Protein AF-A0A520H2J3-F1 (afdb_monomer)

Secondary structure (DSSP, 8-state):
-----TT---HHHHHHHHHHTGGGS-HHHHHHHHHHHHHHHHHHHHHHHHHH-TT--HHHHHHHHHHHHHHHHHHHTT---SHHHHHTT-

Radius of gyration: 18.37 Å; Cα contacts (8 Å, |Δi|>4): 26; chains: 1; bounding box: 35×40×45 Å

Structure (mmCIF, N/CA/C/O backbone):
data_AF-A0A520H2J3-F1
#
_entry.id   AF-A0A520H2J3-F1
#
loop_
_atom_site.group_PDB
_atom_site.id
_atom_site.type_symbol
_atom_site.label_atom_id
_atom_site.label_alt_id
_atom_site.label_comp_id
_atom_site.label_asym_id
_atom_site.label_entity_id
_atom_site.label_seq_id
_atom_site.pdbx_PDB_ins_code
_atom_site.Cartn_x
_atom_site.Cartn_y
_atom_site.Cartn_z
_atom_site.occupancy
_atom_site.B_iso_or_equiv
_atom_site.auth_seq_id
_atom_site.auth_comp_id
_atom_site.auth_asym_id
_atom_site.auth_atom_id
_atom_site.pdbx_PDB_model_num
ATOM 1 N N . MET A 1 1 ? 14.993 -22.612 -2.410 1.00 43.00 1 MET A N 1
ATOM 2 C CA . MET A 1 1 ? 14.655 -22.189 -1.034 1.00 43.00 1 MET A CA 1
ATOM 3 C C . MET A 1 1 ? 13.435 -21.291 -1.114 1.00 43.00 1 MET A C 1
ATOM 5 O O . MET A 1 1 ? 13.522 -20.186 -1.624 1.00 43.00 1 MET A O 1
ATOM 9 N N . THR A 1 2 ? 12.282 -21.839 -0.748 1.00 48.78 2 THR A N 1
ATOM 10 C CA . THR A 1 2 ? 10.953 -21.224 -0.853 1.00 48.78 2 THR A CA 1
ATOM 11 C C . THR A 1 2 ? 10.803 -20.110 0.177 1.00 48.78 2 THR A C 1
ATOM 13 O O . THR A 1 2 ? 10.855 -20.393 1.375 1.00 48.78 2 THR A O 1
ATOM 16 N N . ALA A 1 3 ? 10.615 -18.865 -0.264 1.00 50.81 3 ALA A N 1
ATOM 17 C CA . ALA A 1 3 ? 10.260 -17.760 0.618 1.00 50.81 3 ALA A CA 1
ATOM 18 C C . ALA A 1 3 ? 8.866 -18.022 1.210 1.00 50.81 3 ALA A C 1
ATOM 20 O O . ALA A 1 3 ? 7.850 -17.681 0.618 1.00 50.81 3 ALA A O 1
ATOM 21 N N . ARG A 1 4 ? 8.805 -18.667 2.378 1.00 51.19 4 ARG A N 1
ATOM 22 C CA . ARG A 1 4 ? 7.673 -18.465 3.283 1.00 51.19 4 ARG A CA 1
ATOM 23 C C . ARG A 1 4 ? 7.924 -17.111 3.912 1.00 51.19 4 ARG A C 1
ATOM 25 O O . ARG A 1 4 ? 8.748 -17.021 4.813 1.00 51.19 4 ARG A O 1
ATOM 32 N N . THR A 1 5 ? 7.314 -16.069 3.369 1.00 58.88 5 THR A N 1
ATOM 33 C CA . THR A 1 5 ? 7.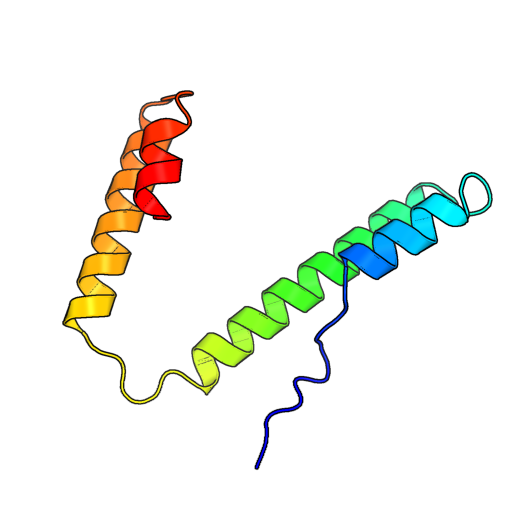280 -14.737 3.971 1.00 58.88 5 THR A CA 1
ATOM 34 C C . THR A 1 5 ? 6.549 -14.861 5.310 1.00 58.88 5 THR A C 1
ATOM 36 O O . THR A 1 5 ? 5.333 -15.033 5.303 1.00 58.88 5 THR A O 1
ATOM 39 N N . PRO A 1 6 ? 7.251 -14.847 6.462 1.00 56.34 6 PRO A N 1
ATOM 40 C CA . PRO A 1 6 ? 6.630 -15.071 7.772 1.00 56.34 6 PRO A CA 1
ATOM 41 C C . PRO A 1 6 ? 5.706 -13.917 8.189 1.00 56.34 6 PRO A C 1
ATOM 43 O O . PRO A 1 6 ? 4.965 -14.054 9.151 1.00 56.34 6 PRO A O 1
ATOM 46 N N . ALA A 1 7 ? 5.765 -12.803 7.454 1.00 56.91 7 ALA A N 1
ATOM 47 C CA . ALA A 1 7 ? 5.016 -11.566 7.647 1.00 56.91 7 ALA A CA 1
ATOM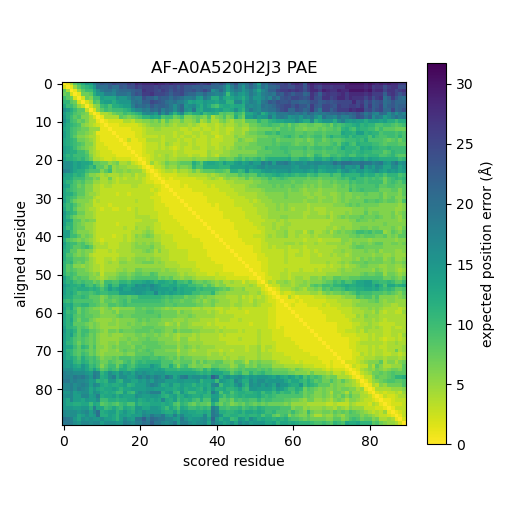 48 C C . ALA A 1 7 ? 3.804 -11.447 6.699 1.00 56.91 7 ALA A C 1
ATOM 50 O O . ALA A 1 7 ? 3.486 -10.366 6.226 1.00 56.91 7 ALA A O 1
ATOM 51 N N . ALA A 1 8 ? 3.176 -12.567 6.322 1.00 58.28 8 ALA A N 1
ATOM 52 C CA . ALA A 1 8 ? 1.883 -12.533 5.640 1.00 58.28 8 ALA A CA 1
ATOM 53 C C . ALA A 1 8 ? 0.788 -12.642 6.705 1.00 58.28 8 ALA A C 1
ATOM 55 O O . ALA A 1 8 ? 0.363 -13.745 7.063 1.00 58.28 8 ALA A O 1
ATOM 56 N N . THR A 1 9 ? 0.383 -11.502 7.255 1.00 67.69 9 THR A N 1
ATOM 57 C CA . THR A 1 9 ? -0.723 -11.434 8.208 1.00 67.69 9 THR A CA 1
ATOM 58 C C . THR A 1 9 ? -2.020 -11.258 7.415 1.00 67.69 9 THR A C 1
ATOM 60 O O . THR A 1 9 ? -2.202 -10.255 6.744 1.00 67.69 9 THR A O 1
ATOM 63 N N . ASP A 1 10 ? -2.947 -12.223 7.459 1.00 82.12 10 ASP A N 1
ATOM 64 C CA . ASP A 1 10 ? -4.246 -12.080 6.781 1.00 82.12 10 ASP A CA 1
ATOM 65 C C . ASP A 1 10 ? -5.104 -11.027 7.509 1.00 82.12 10 ASP A C 1
ATOM 67 O O . ASP A 1 10 ? -5.834 -11.319 8.466 1.00 82.12 10 ASP A O 1
ATOM 71 N N . ILE A 1 11 ? -4.983 -9.771 7.072 1.00 81.19 11 ILE A N 1
ATOM 72 C CA . ILE A 1 11 ? -5.707 -8.631 7.637 1.00 81.19 11 ILE A CA 1
ATOM 73 C C . ILE A 1 11 ? -7.229 -8.800 7.526 1.00 81.19 11 ILE A C 1
ATOM 75 O O . ILE A 1 11 ? -7.959 -8.361 8.418 1.00 81.19 11 ILE A O 1
ATOM 79 N N . ALA A 1 12 ? -7.725 -9.478 6.484 1.00 82.62 12 ALA A N 1
ATOM 80 C CA . ALA A 1 12 ? -9.154 -9.726 6.311 1.00 82.62 12 ALA A CA 1
ATOM 81 C C . ALA A 1 12 ? -9.667 -10.697 7.381 1.00 82.62 12 ALA A C 1
ATOM 83 O O . ALA A 1 12 ? -10.721 -10.460 7.981 1.00 82.62 12 ALA A O 1
ATOM 84 N N . PHE A 1 13 ? -8.887 -11.733 7.695 1.00 83.56 13 PHE A N 1
ATOM 85 C CA . PHE A 1 13 ? -9.175 -12.628 8.810 1.00 83.56 13 PHE A CA 1
ATOM 86 C C . PHE A 1 13 ? -9.091 -11.906 10.163 1.00 83.56 13 PHE A C 1
ATOM 88 O O . PHE A 1 13 ? -10.002 -12.034 10.983 1.00 83.56 13 PHE A O 1
ATOM 95 N N . ALA A 1 14 ? -8.053 -11.096 10.390 1.00 83.75 14 ALA A N 1
ATOM 96 C CA . ALA A 1 14 ? -7.879 -10.351 11.638 1.00 83.75 14 ALA A CA 1
ATOM 97 C C . ALA A 1 14 ? -9.037 -9.370 11.901 1.00 83.75 14 ALA A C 1
ATOM 99 O O . ALA A 1 14 ? -9.596 -9.350 13.002 1.00 83.75 14 ALA A O 1
ATOM 100 N N . ILE A 1 15 ? -9.451 -8.602 10.887 1.00 85.50 15 ILE A N 1
ATOM 101 C CA . ILE A 1 15 ? -10.611 -7.701 10.971 1.00 85.50 15 ILE A CA 1
ATOM 102 C C . ILE A 1 15 ? -11.909 -8.504 11.135 1.00 85.50 15 ILE A C 1
ATOM 104 O O . ILE A 1 15 ? -12.766 -8.114 11.930 1.00 85.50 15 ILE A O 1
ATOM 108 N N . GLY A 1 16 ? -12.046 -9.643 10.449 1.00 86.56 16 GLY A N 1
ATOM 109 C CA . GLY A 1 16 ? -13.188 -10.548 10.595 1.00 86.56 16 GLY A CA 1
ATOM 110 C C . GLY A 1 16 ? -13.350 -11.062 12.028 1.00 86.56 16 GLY A C 1
ATOM 111 O O . GLY A 1 16 ? -14.431 -10.960 12.608 1.00 86.56 16 GLY A O 1
ATOM 112 N N . VAL A 1 17 ? -12.266 -11.528 12.652 1.00 87.19 17 VAL A N 1
ATOM 113 C CA . VAL A 1 17 ? -12.258 -11.949 14.063 1.00 87.19 17 VAL A CA 1
ATOM 114 C C . VAL A 1 17 ? -12.580 -10.771 14.986 1.00 87.19 17 VAL A C 1
ATOM 116 O O . VAL A 1 17 ? -13.406 -10.894 15.890 1.00 87.19 17 VAL A O 1
ATOM 119 N N . LEU A 1 18 ? -12.003 -9.597 14.732 1.00 85.88 18 LE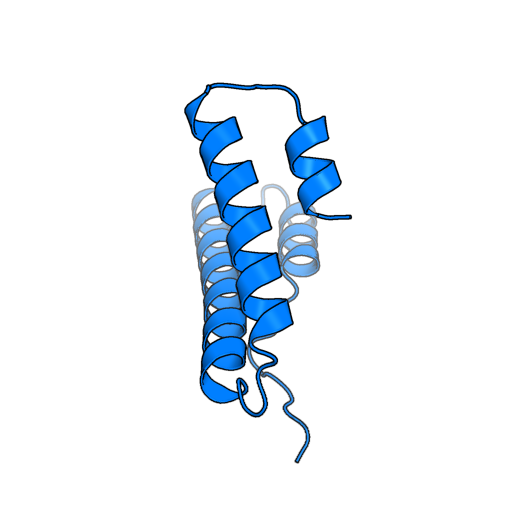U A N 1
ATOM 120 C CA . LEU A 1 18 ? -12.263 -8.388 15.513 1.00 85.88 18 LEU A CA 1
ATOM 121 C C . LEU A 1 18 ? -13.731 -7.935 15.445 1.00 85.88 18 LEU A C 1
ATOM 123 O O . LEU A 1 18 ? -14.267 -7.419 16.432 1.00 85.88 18 LEU A O 1
ATOM 127 N N . ALA A 1 19 ? -14.384 -8.147 14.299 1.00 85.81 19 ALA A N 1
ATOM 128 C CA . ALA A 1 19 ? -15.809 -7.907 14.112 1.00 85.81 19 ALA A CA 1
ATOM 129 C C . ALA A 1 19 ? -16.663 -8.903 14.916 1.00 85.81 19 ALA A C 1
ATOM 131 O O . ALA A 1 19 ? -17.629 -8.484 15.555 1.00 85.81 19 ALA A O 1
ATOM 132 N N . LEU A 1 20 ? -16.271 -10.184 14.969 1.00 89.62 20 LEU A N 1
ATOM 133 C CA . LEU A 1 20 ? -16.952 -11.216 15.767 1.00 89.62 20 LEU A CA 1
ATOM 134 C C . LEU A 1 20 ? -16.841 -10.974 17.280 1.00 89.62 20 LEU A C 1
ATOM 136 O O . LEU A 1 20 ? -17.789 -11.238 18.019 1.00 89.62 20 LEU A O 1
ATOM 140 N N . LEU A 1 21 ? -15.713 -10.438 17.756 1.00 87.38 21 LEU A N 1
ATOM 141 C CA . LEU A 1 21 ? -15.546 -10.071 19.169 1.00 87.38 21 LEU A CA 1
ATOM 142 C C . LEU A 1 21 ? -16.383 -8.837 19.569 1.00 87.38 21 LEU A C 1
ATOM 144 O O . LEU A 1 21 ? -16.594 -8.592 20.762 1.00 87.38 21 LEU A O 1
ATOM 148 N N . GLY A 1 22 ? -16.891 -8.074 18.595 1.00 81.38 22 GLY A N 1
ATOM 149 C CA . GLY A 1 22 ? -17.894 -7.031 18.798 1.00 81.38 22 GLY A CA 1
ATOM 150 C C . GLY A 1 22 ? -17.482 -5.970 19.823 1.00 81.38 22 GLY A C 1
ATOM 151 O O . GLY A 1 22 ? -16.461 -5.290 19.668 1.00 81.38 22 GLY A O 1
ATOM 152 N N . SER A 1 23 ? -18.301 -5.799 20.863 1.00 82.75 23 SER A N 1
ATOM 153 C CA . SER A 1 23 ? -18.108 -4.818 21.941 1.00 82.75 23 SER A CA 1
ATOM 154 C C . SER A 1 23 ? -17.077 -5.231 22.996 1.00 82.75 23 SER A C 1
ATOM 156 O O . SER A 1 23 ? -16.721 -4.410 23.838 1.00 82.75 23 SER A O 1
ATOM 158 N N . ARG A 1 24 ? -16.567 -6.472 22.961 1.00 87.62 24 ARG A N 1
ATOM 159 C CA . ARG A 1 24 ? -15.594 -6.968 23.953 1.00 87.62 24 ARG A CA 1
ATOM 160 C C . ARG A 1 24 ? -14.196 -6.374 23.781 1.00 87.62 24 ARG A C 1
ATOM 162 O O . ARG A 1 24 ? -13.378 -6.485 24.687 1.00 87.62 24 ARG A O 1
ATOM 169 N N . VAL A 1 25 ? -13.915 -5.766 22.628 1.00 87.94 25 VAL A N 1
ATOM 170 C CA . VAL A 1 25 ? -12.613 -5.172 22.316 1.00 87.94 25 VAL A CA 1
ATOM 171 C C . VAL A 1 25 ? -12.724 -3.645 22.309 1.00 87.94 25 VAL A C 1
ATOM 173 O O . VAL A 1 25 ? -13.534 -3.113 21.540 1.00 87.94 25 VAL A O 1
ATOM 176 N N . PRO A 1 26 ? -11.906 -2.928 23.105 1.00 90.00 26 PRO A N 1
ATOM 177 C CA . PRO A 1 26 ? -11.888 -1.470 23.118 1.00 90.00 26 PRO A CA 1
ATOM 178 C C . PRO A 1 26 ? -11.599 -0.886 21.725 1.00 90.00 26 PRO A C 1
ATOM 180 O O . PRO A 1 26 ? -10.731 -1.410 21.020 1.00 90.00 26 PRO A O 1
ATOM 183 N N . PRO A 1 27 ? -12.252 0.221 21.324 1.00 88.69 27 PRO A N 1
ATOM 184 C CA . PRO A 1 27 ? -12.003 0.875 20.036 1.00 88.69 27 PRO A CA 1
ATOM 185 C C . PRO A 1 27 ? -10.526 1.207 19.785 1.00 88.69 27 PRO A C 1
ATOM 187 O O . PRO A 1 27 ? -10.043 1.083 18.662 1.00 88.69 27 PRO A O 1
ATOM 190 N N . GLN A 1 28 ? -9.787 1.561 20.839 1.00 91.12 28 GLN A N 1
ATOM 191 C CA . GLN A 1 28 ? -8.362 1.888 20.768 1.00 91.12 28 GLN A CA 1
ATOM 192 C C . GLN A 1 28 ? -7.522 0.677 20.342 1.00 91.12 28 GLN A C 1
ATOM 194 O O . GLN A 1 28 ? -6.616 0.817 19.524 1.00 91.12 28 GLN A O 1
ATOM 199 N N . LEU A 1 29 ? -7.859 -0.521 20.835 1.00 89.31 29 LEU A N 1
ATOM 200 C CA . LEU A 1 29 ? -7.173 -1.757 20.455 1.00 89.31 29 LEU A CA 1
ATOM 201 C C . LEU A 1 29 ? -7.446 -2.106 18.987 1.00 89.31 29 LEU A C 1
ATOM 203 O O . LEU A 1 29 ? -6.555 -2.590 18.297 1.00 89.31 29 LEU A O 1
ATOM 207 N N . LYS A 1 30 ? -8.656 -1.813 18.488 1.00 88.06 30 LYS A N 1
ATOM 208 C CA . LYS A 1 30 ? -9.011 -2.053 17.082 1.00 88.06 30 LYS A CA 1
ATOM 209 C C . LYS A 1 30 ? -8.180 -1.195 16.135 1.00 88.06 30 LYS A C 1
ATOM 211 O O . LYS A 1 30 ? -7.642 -1.711 15.159 1.00 88.06 30 LYS A O 1
ATOM 216 N N . ILE A 1 31 ? -8.048 0.094 16.446 1.00 90.62 31 ILE A N 1
ATOM 217 C CA . ILE A 1 31 ? -7.243 1.034 15.656 1.00 90.62 31 ILE A CA 1
ATOM 218 C C . ILE A 1 31 ? -5.766 0.636 15.710 1.00 90.62 31 ILE A C 1
ATOM 220 O O . ILE A 1 31 ? -5.120 0.573 14.668 1.00 90.62 31 ILE A O 1
ATOM 224 N N . PHE A 1 32 ? -5.255 0.306 16.900 1.00 91.06 32 PHE A N 1
ATOM 225 C CA . PHE A 1 32 ? -3.871 -0.129 17.078 1.00 91.06 32 PHE A CA 1
ATOM 226 C C . PHE A 1 32 ? -3.546 -1.383 16.255 1.00 91.06 32 PHE A C 1
ATOM 228 O O . PHE A 1 32 ? -2.600 -1.377 15.473 1.00 91.06 32 PHE A O 1
ATOM 235 N N . LEU A 1 33 ? -4.362 -2.435 16.375 1.00 88.88 33 LEU A N 1
ATOM 236 C CA . LEU A 1 33 ? -4.154 -3.691 15.650 1.00 88.88 33 LEU A CA 1
ATOM 237 C C . LEU A 1 33 ? -4.275 -3.510 14.133 1.00 88.88 33 LEU A C 1
ATOM 239 O O . LEU A 1 33 ? -3.467 -4.057 13.390 1.00 88.88 33 LEU A O 1
ATOM 243 N N . THR A 1 34 ? -5.241 -2.707 13.676 1.00 89.50 34 THR A N 1
ATOM 244 C CA . THR A 1 34 ? -5.404 -2.402 12.246 1.00 89.50 34 THR A CA 1
ATOM 245 C C . THR A 1 34 ? -4.187 -1.655 11.701 1.00 89.50 34 THR A C 1
ATOM 247 O O . THR A 1 34 ? -3.701 -1.978 10.623 1.00 89.50 34 THR A O 1
ATOM 250 N N . ALA A 1 35 ? -3.653 -0.688 12.453 1.00 91.19 35 ALA A N 1
ATOM 251 C CA . ALA A 1 35 ? -2.464 0.054 12.047 1.00 91.19 35 ALA A CA 1
ATOM 252 C C . ALA A 1 35 ? -1.225 -0.851 11.951 1.00 91.19 35 ALA A C 1
ATOM 254 O O . ALA A 1 35 ? -0.505 -0.783 10.958 1.00 91.19 35 ALA A O 1
ATOM 255 N N . VAL A 1 36 ? -1.001 -1.722 12.944 1.00 90.06 36 VAL A N 1
ATOM 256 C CA . VAL A 1 36 ? 0.111 -2.689 12.921 1.00 90.06 36 VAL A CA 1
ATOM 257 C C . VAL A 1 36 ? -0.013 -3.640 11.729 1.00 90.06 36 VAL A C 1
ATOM 259 O O . VAL A 1 36 ? 0.974 -3.837 11.027 1.00 90.06 36 VAL A O 1
ATOM 262 N N . ALA A 1 37 ? -1.212 -4.164 11.456 1.00 87.75 37 ALA A N 1
ATOM 263 C CA . ALA A 1 37 ? -1.449 -5.061 10.324 1.00 87.75 37 ALA A CA 1
ATOM 264 C C . ALA A 1 37 ? -1.168 -4.388 8.967 1.00 87.75 37 ALA A C 1
ATOM 266 O O . ALA A 1 37 ? -0.492 -4.966 8.125 1.00 87.75 37 ALA A O 1
ATOM 267 N N . ILE A 1 38 ? -1.617 -3.140 8.773 1.00 89.50 38 ILE A N 1
ATOM 268 C CA . ILE A 1 38 ? -1.353 -2.389 7.533 1.00 89.50 38 ILE A CA 1
ATOM 269 C C . ILE A 1 38 ? 0.151 -2.151 7.341 1.00 89.50 38 ILE A C 1
ATOM 271 O O . ILE A 1 38 ? 0.667 -2.294 6.232 1.00 89.50 38 ILE A O 1
ATOM 275 N N . VAL A 1 39 ? 0.859 -1.762 8.405 1.00 90.94 39 VAL A N 1
ATOM 276 C CA . VAL A 1 39 ? 2.300 -1.479 8.332 1.00 90.94 39 VAL A CA 1
ATOM 277 C C . VAL A 1 39 ? 3.103 -2.747 8.035 1.00 90.94 39 VAL A C 1
ATOM 279 O O . VAL A 1 39 ? 4.032 -2.681 7.230 1.00 90.94 39 VAL A O 1
ATOM 282 N N . ASP A 1 40 ? 2.741 -3.880 8.642 1.00 87.06 40 ASP A N 1
ATOM 283 C CA . ASP A 1 40 ? 3.368 -5.183 8.387 1.00 87.06 40 ASP A CA 1
ATOM 28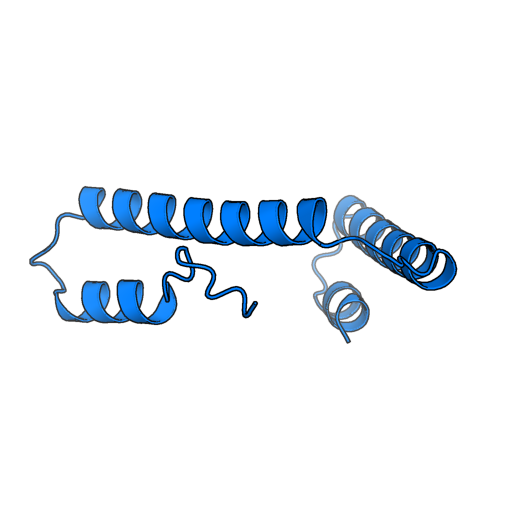4 C C . ASP A 1 40 ? 3.213 -5.601 6.916 1.00 87.06 40 ASP A C 1
ATOM 286 O O . ASP A 1 40 ? 4.217 -5.856 6.248 1.00 87.06 40 ASP A O 1
ATOM 290 N N . ASP A 1 41 ? 1.994 -5.534 6.365 1.00 88.69 41 ASP A N 1
ATOM 291 C CA . ASP A 1 41 ? 1.721 -5.882 4.962 1.00 88.69 41 ASP A CA 1
ATOM 292 C C . ASP A 1 41 ? 2.487 -4.982 3.977 1.00 88.69 41 ASP A C 1
ATOM 294 O O . ASP A 1 41 ? 3.132 -5.462 3.036 1.00 88.69 41 ASP A O 1
ATOM 298 N N . MET A 1 42 ? 2.469 -3.661 4.193 1.00 90.12 42 MET A N 1
ATOM 299 C CA . MET A 1 42 ? 3.209 -2.718 3.344 1.00 90.12 42 MET A CA 1
ATOM 300 C C . MET A 1 42 ? 4.725 -2.932 3.442 1.00 90.12 42 MET A C 1
ATOM 302 O O . MET A 1 42 ? 5.427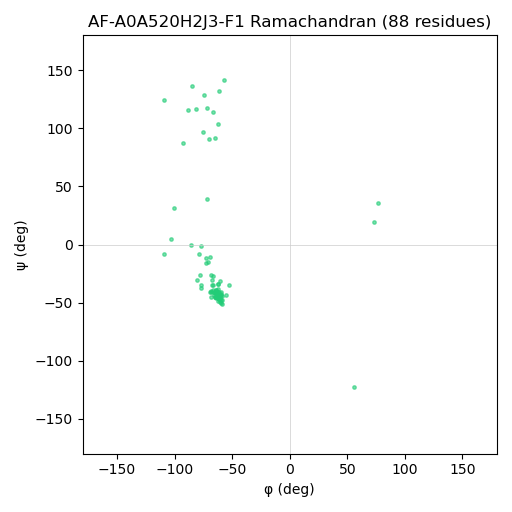 -2.881 2.427 1.00 90.12 42 MET A O 1
ATOM 306 N N . GLY A 1 43 ? 5.235 -3.175 4.653 1.00 89.44 43 GLY A N 1
ATOM 307 C CA . GLY A 1 43 ? 6.648 -3.436 4.907 1.00 89.44 43 GLY A CA 1
ATOM 308 C C . GLY A 1 43 ? 7.119 -4.724 4.239 1.00 89.44 43 GLY A C 1
ATOM 309 O O . GLY A 1 43 ? 8.155 -4.727 3.568 1.00 89.44 43 GLY A O 1
ATOM 310 N N . ALA A 1 44 ? 6.332 -5.795 4.350 1.00 86.38 44 ALA A N 1
ATOM 311 C CA . ALA A 1 44 ? 6.612 -7.072 3.709 1.00 86.38 44 ALA A CA 1
ATOM 312 C C . ALA A 1 44 ? 6.693 -6.927 2.182 1.00 86.38 44 ALA A C 1
ATOM 314 O O . ALA A 1 44 ? 7.697 -7.327 1.584 1.00 86.38 44 ALA A O 1
ATOM 315 N N . VAL A 1 45 ? 5.697 -6.294 1.550 1.00 88.75 45 VAL A N 1
ATOM 316 C CA . VAL A 1 45 ? 5.695 -6.055 0.094 1.00 88.75 45 VAL A CA 1
ATOM 317 C C . VAL A 1 45 ? 6.899 -5.215 -0.339 1.00 88.75 45 VAL A C 1
ATOM 319 O O . VAL A 1 45 ? 7.550 -5.556 -1.327 1.00 88.75 45 VAL A O 1
ATOM 322 N N . ALA A 1 46 ? 7.246 -4.160 0.406 1.00 90.56 46 ALA A N 1
ATOM 323 C CA . ALA A 1 46 ? 8.399 -3.316 0.091 1.00 90.56 46 ALA A CA 1
ATOM 324 C C . ALA A 1 46 ? 9.728 -4.089 0.162 1.00 90.56 46 ALA A C 1
ATOM 326 O O . ALA A 1 46 ? 10.553 -3.989 -0.748 1.00 90.56 46 ALA A O 1
ATOM 327 N N . IL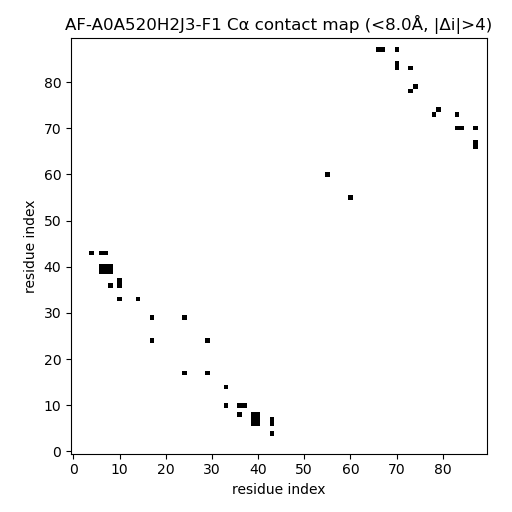E A 1 47 ? 9.929 -4.893 1.211 1.00 89.94 47 ILE A N 1
ATOM 328 C CA . ILE A 1 47 ? 11.136 -5.717 1.369 1.00 89.94 47 ILE A CA 1
ATOM 329 C C . ILE A 1 47 ? 11.239 -6.736 0.232 1.00 89.94 47 ILE A C 1
ATOM 331 O O . ILE A 1 47 ? 12.305 -6.869 -0.371 1.00 89.94 47 ILE A O 1
ATOM 335 N N . ILE A 1 48 ? 10.143 -7.429 -0.092 1.00 87.69 48 ILE A N 1
ATOM 336 C CA . ILE A 1 48 ? 10.109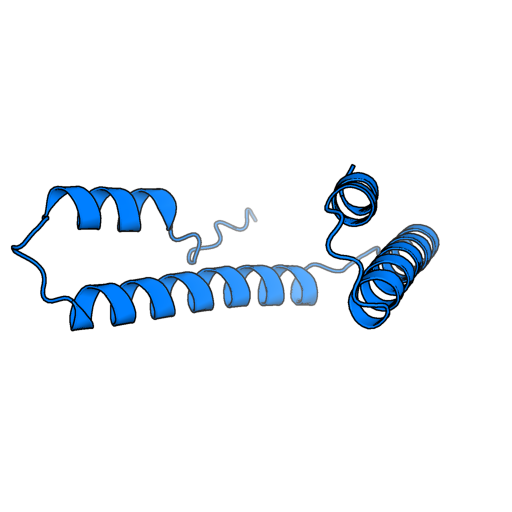 -8.398 -1.197 1.00 87.69 48 ILE A CA 1
ATOM 337 C C . ILE A 1 48 ? 10.455 -7.699 -2.513 1.00 87.69 48 ILE A C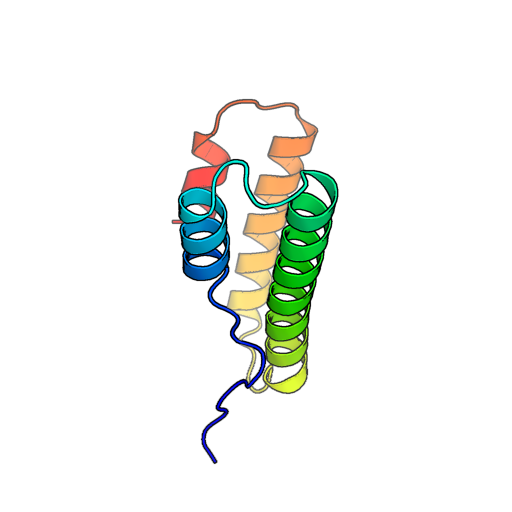 1
ATOM 339 O O . ILE A 1 48 ? 11.325 -8.174 -3.241 1.00 87.69 48 ILE A O 1
ATOM 343 N N . ALA A 1 49 ? 9.836 -6.552 -2.798 1.00 88.62 49 ALA A N 1
ATOM 344 C CA . ALA A 1 49 ? 10.086 -5.809 -4.026 1.00 88.62 49 ALA A CA 1
ATOM 345 C C . ALA A 1 49 ? 11.564 -5.412 -4.169 1.00 88.62 49 ALA A C 1
ATOM 347 O O . ALA A 1 49 ? 12.133 -5.599 -5.238 1.00 88.62 49 ALA A O 1
ATOM 348 N N . LEU A 1 50 ? 12.206 -4.920 -3.103 1.00 88.81 50 LEU A N 1
ATOM 349 C CA . LEU A 1 50 ? 13.596 -4.447 -3.151 1.00 88.81 50 LEU A CA 1
ATOM 350 C C . LEU A 1 50 ? 14.634 -5.576 -3.153 1.00 88.81 50 LEU A C 1
ATOM 352 O O . LEU A 1 50 ? 15.670 -5.469 -3.807 1.00 88.81 50 LEU A O 1
ATOM 356 N N . VAL A 1 51 ? 14.393 -6.654 -2.407 1.00 89.06 51 VAL A N 1
ATOM 357 C CA . VAL A 1 51 ? 15.355 -7.763 -2.286 1.00 89.06 51 VAL A CA 1
ATOM 358 C C . VAL A 1 51 ? 15.281 -8.700 -3.495 1.00 89.06 51 VAL A C 1
ATOM 360 O O . VAL A 1 51 ? 16.293 -9.292 -3.880 1.00 89.06 51 VAL A O 1
ATOM 363 N N . TYR A 1 52 ? 14.102 -8.837 -4.109 1.00 84.31 52 TYR A N 1
ATOM 364 C CA . TYR A 1 52 ? 13.843 -9.808 -5.175 1.00 84.31 52 TYR A CA 1
ATOM 365 C C . TYR A 1 52 ? 13.810 -9.215 -6.594 1.00 84.31 52 TYR A C 1
ATOM 367 O O . TYR A 1 52 ? 13.566 -9.953 -7.546 1.00 84.31 52 TYR A O 1
ATOM 375 N N . SER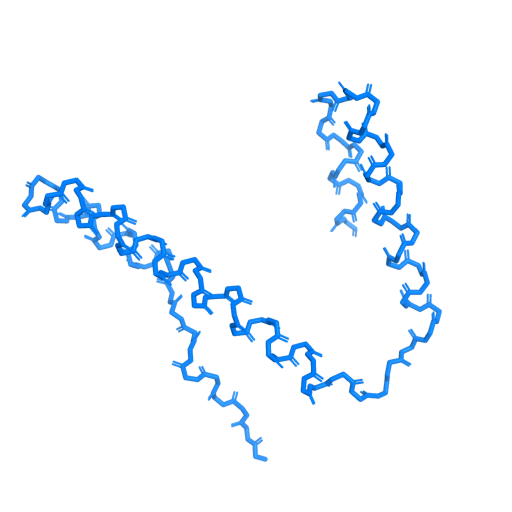 A 1 53 ? 14.109 -7.924 -6.778 1.00 86.31 53 SER A N 1
ATOM 376 C CA . SER A 1 53 ? 14.059 -7.208 -8.068 1.00 86.31 53 SER A CA 1
ATOM 377 C C . SER A 1 53 ? 15.171 -7.565 -9.074 1.00 86.31 53 SER A C 1
ATOM 379 O O . SER A 1 53 ? 15.706 -6.696 -9.765 1.00 86.31 53 SER A O 1
ATOM 381 N N . ARG A 1 54 ? 15.569 -8.836 -9.181 1.00 86.75 54 ARG A N 1
ATOM 382 C CA . ARG A 1 54 ? 16.569 -9.279 -10.167 1.00 86.75 54 ARG A CA 1
ATOM 383 C C . ARG A 1 54 ? 15.905 -9.565 -11.515 1.00 86.75 54 ARG A C 1
ATOM 385 O O . ARG A 1 54 ? 14.882 -10.232 -11.560 1.00 86.75 54 ARG A O 1
ATOM 392 N N . GLY A 1 55 ? 16.524 -9.109 -12.608 1.00 85.75 55 GLY A N 1
ATOM 393 C CA . GLY A 1 55 ? 16.017 -9.350 -13.966 1.00 85.75 55 GLY A CA 1
ATOM 394 C C . GLY A 1 55 ? 14.825 -8.470 -14.351 1.00 85.75 55 GLY A C 1
ATOM 395 O O . GLY A 1 55 ? 13.921 -8.938 -15.033 1.00 85.75 55 GLY A O 1
ATOM 396 N N . LEU A 1 56 ? 14.808 -7.214 -13.893 1.00 87.56 56 LEU A N 1
ATOM 397 C CA . LEU A 1 56 ? 13.784 -6.241 -14.272 1.00 87.56 56 LEU A CA 1
ATOM 398 C C . LEU A 1 56 ? 13.809 -5.971 -15.782 1.00 87.56 56 LEU A C 1
ATOM 400 O O . LEU A 1 56 ? 14.859 -5.670 -16.351 1.00 87.56 56 LEU A O 1
ATOM 404 N N . ASP A 1 57 ? 12.633 -6.012 -16.402 1.00 91.00 57 ASP A N 1
ATOM 405 C CA . ASP A 1 57 ? 12.431 -5.533 -17.763 1.00 91.00 57 ASP A CA 1
ATOM 406 C C . ASP A 1 57 ? 12.255 -4.007 -17.750 1.00 91.00 57 ASP A C 1
ATOM 408 O O . ASP A 1 57 ? 11.315 -3.466 -17.159 1.00 91.00 57 ASP A O 1
ATOM 412 N N . TRP A 1 58 ? 13.184 -3.295 -18.388 1.00 92.81 58 TRP A N 1
ATOM 413 C CA . TRP A 1 58 ? 13.181 -1.831 -18.420 1.00 92.81 58 TRP A CA 1
ATOM 414 C C . TRP A 1 58 ? 12.004 -1.248 -19.208 1.00 92.81 58 TRP A C 1
ATOM 416 O O . TRP A 1 58 ? 11.532 -0.161 -18.870 1.00 92.81 58 TRP A O 1
ATOM 426 N N . GLY A 1 59 ? 11.515 -1.959 -20.228 1.00 95.62 59 GLY A N 1
ATOM 427 C CA . GLY A 1 59 ? 10.342 -1.551 -20.998 1.00 95.62 59 GLY A CA 1
ATOM 428 C C . GLY A 1 59 ? 9.074 -1.623 -20.151 1.00 95.62 59 GLY A C 1
ATOM 429 O O . GLY A 1 59 ? 8.308 -0.660 -20.100 1.00 95.62 59 GLY A O 1
ATOM 430 N N . ALA A 1 60 ? 8.900 -2.716 -19.409 1.00 92.06 60 ALA A N 1
ATOM 431 C CA . ALA A 1 60 ? 7.808 -2.888 -18.460 1.00 92.06 60 ALA A CA 1
ATOM 432 C C . ALA A 1 60 ? 7.863 -1.843 -17.334 1.00 92.06 60 ALA A C 1
ATOM 434 O O . ALA A 1 60 ? 6.833 -1.270 -16.977 1.00 92.06 60 ALA A O 1
ATOM 435 N N . LEU A 1 61 ? 9.057 -1.534 -16.812 1.00 93.06 61 LEU A N 1
ATOM 436 C CA . LEU A 1 61 ? 9.222 -0.518 -15.768 1.00 93.06 61 LEU A CA 1
ATOM 437 C C . LEU A 1 61 ? 8.859 0.888 -16.272 1.00 93.06 61 LEU A C 1
ATOM 439 O O . LEU A 1 61 ? 8.183 1.644 -15.571 1.00 93.06 61 LEU A O 1
ATOM 443 N N . ALA A 1 62 ? 9.259 1.227 -17.501 1.00 94.94 62 ALA A N 1
ATOM 444 C CA . ALA A 1 62 ? 8.893 2.490 -18.138 1.00 94.94 62 ALA A CA 1
ATOM 445 C C . ALA A 1 62 ? 7.381 2.588 -18.401 1.00 94.94 62 ALA A C 1
ATOM 447 O O . ALA A 1 62 ? 6.780 3.632 -18.137 1.00 94.94 62 ALA A O 1
ATOM 448 N N . ALA A 1 63 ? 6.749 1.502 -18.860 1.00 94.50 63 ALA A N 1
ATOM 449 C CA . ALA A 1 63 ? 5.301 1.443 -19.048 1.00 94.50 63 ALA A CA 1
ATOM 450 C C . ALA A 1 63 ? 4.550 1.637 -17.718 1.00 94.50 63 ALA A C 1
ATOM 452 O O . ALA A 1 63 ? 3.652 2.478 -17.639 1.00 94.50 63 ALA A O 1
ATOM 453 N N . ALA A 1 64 ? 4.967 0.940 -16.655 1.00 92.44 64 ALA A N 1
ATOM 454 C CA . ALA A 1 64 ? 4.392 1.088 -15.318 1.00 92.44 64 ALA A CA 1
ATOM 455 C C . ALA A 1 64 ? 4.533 2.525 -14.784 1.00 92.44 64 ALA A C 1
ATOM 457 O O . ALA A 1 64 ? 3.570 3.100 -14.271 1.00 92.44 64 ALA A O 1
ATOM 458 N N . ALA A 1 65 ? 5.703 3.148 -14.959 1.00 94.62 65 ALA A N 1
ATOM 459 C CA . ALA A 1 65 ? 5.919 4.548 -14.596 1.00 94.62 65 ALA A CA 1
ATOM 460 C C . ALA A 1 65 ? 5.017 5.507 -15.396 1.00 94.62 65 ALA A C 1
ATOM 462 O O . ALA A 1 65 ? 4.491 6.469 -14.833 1.00 94.62 65 ALA A O 1
ATOM 463 N N . GLY A 1 66 ? 4.796 5.230 -16.685 1.00 94.81 66 GLY A N 1
ATOM 464 C CA . GLY A 1 66 ? 3.872 5.983 -17.535 1.00 94.81 66 GLY A CA 1
ATOM 465 C C . GLY A 1 66 ? 2.429 5.928 -17.030 1.00 94.81 66 GLY A C 1
ATOM 466 O O . GLY A 1 66 ? 1.791 6.973 -16.886 1.00 94.81 66 GLY A O 1
ATOM 467 N N . VAL A 1 67 ? 1.934 4.736 -16.684 1.00 93.06 67 VAL A N 1
ATOM 468 C CA . VAL A 1 67 ? 0.589 4.557 -16.106 1.00 93.06 67 VAL A CA 1
ATOM 469 C C . VAL A 1 67 ? 0.452 5.324 -14.788 1.00 93.06 67 VAL A C 1
ATOM 471 O O . VAL A 1 67 ? -0.496 6.096 -14.617 1.00 93.06 67 VAL A O 1
ATOM 474 N N . LEU A 1 68 ? 1.433 5.199 -13.888 1.00 92.50 68 LEU A N 1
ATOM 475 C CA . LEU A 1 68 ? 1.449 5.939 -12.622 1.00 92.50 68 LEU A CA 1
ATOM 476 C C . LEU A 1 68 ? 1.441 7.457 -12.837 1.00 92.50 68 LEU A C 1
ATOM 478 O O . LEU A 1 68 ? 0.727 8.174 -12.133 1.00 92.50 68 LEU A O 1
ATOM 482 N N . ALA A 1 69 ? 2.197 7.961 -13.814 1.00 92.44 69 ALA A N 1
ATOM 483 C CA . ALA A 1 69 ? 2.229 9.383 -14.139 1.00 92.44 69 ALA A CA 1
ATOM 484 C C . ALA A 1 69 ? 0.869 9.888 -14.644 1.00 92.44 69 ALA A C 1
ATOM 486 O O . ALA A 1 69 ? 0.422 10.957 -14.219 1.00 92.44 69 ALA A O 1
ATOM 487 N N . VAL A 1 70 ? 0.187 9.113 -15.495 1.00 90.81 70 VAL A N 1
ATOM 488 C CA . VAL A 1 70 ? -1.169 9.432 -15.969 1.00 90.81 70 VAL A CA 1
ATOM 489 C C . VAL A 1 70 ? -2.153 9.468 -14.799 1.00 90.81 70 VAL A C 1
ATOM 491 O O . VAL A 1 70 ? -2.854 10.467 -14.629 1.00 90.81 70 VAL A O 1
ATOM 494 N N . MET A 1 71 ? -2.152 8.446 -13.937 1.00 89.06 71 MET A N 1
ATOM 495 C CA . MET A 1 71 ? -3.027 8.403 -12.757 1.00 89.06 71 MET A CA 1
ATOM 496 C C . MET A 1 71 ? -2.761 9.574 -11.802 1.00 89.06 71 MET A C 1
ATOM 498 O O . MET A 1 71 ? -3.698 10.228 -11.335 1.00 89.06 71 MET A O 1
ATOM 502 N N . ALA A 1 72 ? -1.491 9.892 -11.540 1.00 90.06 72 ALA A N 1
ATOM 503 C CA . ALA A 1 72 ? -1.113 11.024 -10.698 1.00 90.06 72 ALA A CA 1
ATOM 504 C C . ALA A 1 72 ? -1.544 12.366 -11.311 1.00 90.06 72 ALA A C 1
ATOM 506 O O . ALA A 1 72 ? -2.000 13.257 -10.589 1.00 90.06 72 ALA A O 1
ATOM 507 N N . ALA A 1 73 ? -1.434 12.521 -12.634 1.00 89.56 73 ALA A N 1
ATOM 508 C CA . ALA A 1 73 ? -1.880 13.719 -13.336 1.00 89.56 73 ALA A CA 1
ATOM 509 C C . ALA A 1 73 ? -3.407 13.886 -13.265 1.00 89.56 73 ALA A C 1
ATOM 511 O O . ALA A 1 73 ? -3.876 14.986 -12.966 1.00 89.56 73 ALA A O 1
ATOM 512 N N . SER A 1 74 ? -4.176 12.811 -13.462 1.00 87.69 74 SER A N 1
ATOM 513 C CA . SER A 1 74 ? -5.639 12.813 -13.300 1.00 87.69 74 SER A CA 1
ATOM 514 C C . SER A 1 74 ? -6.062 13.135 -11.864 1.00 87.69 74 SER A C 1
ATOM 516 O O . SER A 1 74 ? -6.945 13.968 -11.653 1.00 87.69 74 SER A O 1
ATOM 518 N N . GLY A 1 75 ? -5.379 12.568 -10.862 1.00 87.00 75 GLY A N 1
ATOM 519 C CA . GLY A 1 75 ? -5.632 12.878 -9.450 1.00 87.00 75 GLY A CA 1
ATOM 520 C C . GLY A 1 75 ? -5.376 14.348 -9.105 1.00 87.00 75 GLY A C 1
ATOM 521 O O . GLY A 1 75 ? -6.179 14.975 -8.415 1.00 87.00 75 GLY A O 1
ATOM 522 N N . ARG A 1 76 ? -4.306 14.944 -9.649 1.00 85.38 76 ARG A N 1
ATOM 523 C CA . ARG A 1 76 ? -3.988 16.373 -9.459 1.00 85.38 76 ARG A CA 1
ATOM 524 C C . ARG A 1 76 ? -4.978 17.315 -10.145 1.00 85.38 76 ARG A C 1
ATOM 526 O O . ARG A 1 76 ? -5.148 18.440 -9.686 1.00 85.38 76 ARG A O 1
ATOM 533 N N . ARG A 1 77 ? -5.645 16.869 -11.213 1.00 86.00 77 ARG A N 1
ATOM 534 C CA . ARG A 1 77 ? -6.705 17.625 -11.907 1.00 86.00 77 ARG A CA 1
ATOM 535 C C . ARG A 1 77 ? -8.044 17.610 -11.161 1.00 86.00 77 ARG A C 1
ATOM 537 O O . ARG A 1 77 ? -8.993 18.243 -11.612 1.00 86.00 77 ARG A O 1
ATOM 544 N N . GLY A 1 78 ? -8.128 16.920 -10.020 1.00 81.50 78 GLY A N 1
ATOM 545 C CA . GLY A 1 78 ? -9.340 16.861 -9.203 1.00 81.50 78 GLY A CA 1
ATOM 546 C C . GLY A 1 78 ? -10.447 16.001 -9.814 1.00 81.50 78 GLY A C 1
ATOM 547 O O . GLY A 1 78 ? -11.616 16.147 -9.446 1.00 81.50 78 GLY A O 1
ATOM 548 N N . GLU A 1 79 ? -10.108 15.108 -10.747 1.00 79.88 79 GLU A N 1
ATOM 549 C CA . GLU A 1 79 ? -11.076 14.206 -11.361 1.00 79.88 79 GLU A CA 1
ATOM 550 C C . GLU A 1 79 ? -11.597 13.204 -10.321 1.00 79.88 79 GLU A C 1
ATOM 552 O O . GLU A 1 79 ? -10.872 12.344 -9.834 1.00 79.88 79 GLU A O 1
ATOM 557 N N . ARG A 1 80 ? -12.889 13.297 -9.988 1.00 78.94 80 ARG A N 1
ATOM 558 C CA . ARG A 1 80 ? -13.570 12.357 -9.074 1.00 78.94 80 ARG A CA 1
ATOM 559 C C . ARG A 1 80 ? -14.096 11.102 -9.777 1.00 78.94 80 ARG A C 1
ATOM 561 O O . ARG A 1 80 ? -14.729 10.256 -9.152 1.00 78.94 80 ARG A O 1
ATOM 568 N N . ARG A 1 81 ? -13.904 11.006 -11.095 1.00 81.81 81 ARG A N 1
ATOM 569 C CA . ARG A 1 81 ? -14.332 9.854 -11.893 1.00 81.81 81 ARG A CA 1
ATOM 570 C C . ARG A 1 81 ? -13.387 8.693 -11.608 1.00 81.81 81 ARG A C 1
ATOM 572 O O . ARG A 1 81 ? -12.182 8.849 -11.722 1.00 81.81 81 ARG A O 1
ATOM 579 N N . LEU A 1 82 ? -13.945 7.533 -11.270 1.00 78.50 82 LEU A N 1
ATOM 580 C CA . LEU A 1 82 ? -13.175 6.329 -10.930 1.00 78.50 82 LEU A CA 1
ATOM 581 C C . LEU A 1 82 ? -12.616 5.611 -12.167 1.00 78.50 82 LEU A C 1
ATOM 583 O O . LEU A 1 82 ? -11.586 4.956 -12.089 1.00 78.50 82 LEU A O 1
ATOM 587 N N . TRP A 1 83 ? -13.267 5.762 -13.323 1.00 79.69 83 TRP A N 1
ATOM 588 C CA . TRP A 1 83 ? -12.923 5.050 -14.558 1.00 79.69 83 TRP A CA 1
ATOM 589 C C . TRP A 1 83 ? -11.465 5.203 -15.028 1.00 79.69 83 TRP A C 1
ATOM 591 O O . TRP A 1 83 ? -10.877 4.181 -15.373 1.00 79.69 83 TRP A O 1
ATOM 601 N N . PRO A 1 84 ? -10.839 6.399 -15.005 1.00 78.56 84 PRO A N 1
ATOM 602 C CA . PRO A 1 84 ? -9.430 6.547 -15.374 1.00 78.56 84 PRO A CA 1
ATOM 603 C C . PRO A 1 84 ? -8.494 5.761 -14.450 1.00 78.56 84 PRO A C 1
ATOM 605 O O . PRO A 1 84 ? -7.485 5.228 -14.897 1.00 78.56 84 PRO A O 1
ATOM 608 N N . PHE A 1 85 ? -8.846 5.653 -13.167 1.00 81.81 85 PHE A N 1
ATOM 609 C CA . PHE A 1 85 ? -8.063 4.906 -12.187 1.00 81.81 85 PHE A CA 1
ATOM 610 C C . PHE A 1 85 ? -8.264 3.394 -12.319 1.00 81.81 85 PHE A C 1
ATOM 612 O O . PHE A 1 85 ? -7.313 2.644 -12.137 1.00 81.81 85 PHE A O 1
ATOM 619 N N . LEU A 1 86 ? -9.475 2.951 -12.673 1.00 82.38 86 LEU A N 1
ATOM 620 C CA . LEU A 1 86 ? -9.775 1.535 -12.910 1.00 82.38 86 LEU A CA 1
ATOM 621 C C . LEU A 1 86 ? -9.091 1.010 -14.177 1.00 82.38 86 LEU A C 1
ATOM 623 O O . LEU A 1 86 ? -8.538 -0.082 -14.156 1.00 82.38 86 LEU A O 1
ATOM 627 N N . LEU A 1 87 ? -9.078 1.800 -15.256 1.00 79.38 87 LEU A N 1
ATOM 628 C CA . LEU A 1 87 ? -8.381 1.448 -16.499 1.00 79.38 87 LEU A CA 1
ATOM 629 C C . LEU A 1 87 ? -6.857 1.412 -16.343 1.00 79.38 87 LEU A C 1
ATOM 631 O O . LEU A 1 87 ? -6.202 0.681 -17.068 1.00 79.38 87 LEU A O 1
ATOM 635 N N . GLY A 1 88 ? -6.287 2.176 -15.406 1.00 74.62 88 GLY A N 1
ATOM 636 C CA . GLY A 1 88 ? -4.860 2.094 -15.081 1.00 74.62 88 GLY A CA 1
ATOM 637 C C . GLY A 1 88 ? -4.468 0.831 -14.302 1.00 74.62 88 GLY A C 1
ATOM 638 O O . GLY A 1 88 ? -3.281 0.568 -14.148 1.00 74.62 88 GLY A O 1
ATOM 639 N N . PHE A 1 89 ? -5.446 0.071 -13.798 1.00 68.38 89 PHE A N 1
ATOM 640 C CA . PHE A 1 89 ? -5.234 -1.150 -13.013 1.00 68.38 89 PHE A CA 1
ATOM 641 C C . PHE A 1 89 ? -5.623 -2.437 -13.770 1.00 68.38 89 PHE A C 1
ATOM 643 O O . PHE A 1 89 ? -5.378 -3.527 -13.255 1.00 68.38 89 PHE A O 1
ATOM 650 N N . ALA A 1 90 ? -6.250 -2.309 -14.946 1.00 65.69 90 ALA A N 1
ATOM 651 C CA . ALA A 1 90 ? -6.698 -3.405 -15.812 1.00 65.69 90 ALA A CA 1
ATOM 652 C C . ALA A 1 90 ? -5.662 -3.717 -16.899 1.00 65.69 90 ALA A C 1
ATOM 654 O O . ALA A 1 90 ? -5.507 -4.916 -17.216 1.00 65.69 90 ALA A O 1
#

pLDDT: mean 83.73, std 11.17, range [43.0, 95.62]

Solvent-accessible surface area (backbone atoms only — not comparable to full-atom values): 5498 Å² total; per-residue (Å²): 137,82,85,75,67,89,59,73,71,61,55,68,58,53,51,50,52,54,58,74,51,48,85,80,52,58,72,67,58,52,54,51,52,52,50,52,47,53,51,44,47,55,50,42,52,52,50,50,54,70,76,61,62,74,87,73,56,67,68,60,51,52,52,52,51,50,46,50,51,52,46,52,52,45,54,73,71,65,58,84,66,60,62,70,57,53,64,67,74,108

Sequence (90 aa):
MTARTPAATDIAFAIGVLALLGSRVPPQLKIFLTAVAIVDDMGAVAIIALVYSRGLDWGALAAAAGVLAVMAASGRRGERRLWPFLLGFA

Foldseek 3Di:
DDPPPVLPDPLVVVVVVVVVCPPVDDPVVVVVVNVVNVCSVVVSVVCCCVVVVPPDDPVVVVVLVVLVVQVVVCVVVVDPDCVSVVVSVD

Mean predicted aligned error: 8.01 Å